Protein AF-A0AAD1KNG6-F1 (afdb_monomer_lite)

Organism: NCBI:txid2559073

InterPro domains:
  IPR000489 Pterin-binding domain [PF00809] (8-153)
  IPR000489 Pterin-binding domain [PS50972] (1-153)
  IPR011005 Dihydropteroate synthase-like superfamily [G3DSA:3.20.20.20] (1-153)
  IPR011005 Dihydropteroate synthase-like superfamily [SSF51717] (7-153)
  IPR050554 Methionine Synthase/Corrinoid [PTHR45833] (6-153)

Foldseek 3Di:
DQVVLLVCQPVPPDAEEAEDLDQVSLLSNLVRHLDAHEYRADFACVHDDPPDSNVSNLVVCLVSVHFHEYALAHVVGHDQALVSLLVRLVVVLCCCCPVSVHDQLSYAYESEDADLPPPDPSSVCRVVRSVSNVVVNCVVRPNHHYDYPVVRD

Secondary structure (DSSP, 8-state):
-HHHHHHHHHH--S--EEE-S-HHHHHHHHTT--S--EEEEE--TT-SSTT-HHHHHHHHHHHTT-EEEEESEETTEE--SHHHHHHHHHHHHHHHHHTT---GGGEEEE-------SS-TTTTTHHHHHHHHHHHHHHHSTT-EEE--GGG-

pLDDT: mean 96.34, std 2.97, range [78.5, 98.88]

Structure (mmCIF, N/CA/C/O backbone):
data_AF-A0AAD1KNG6-F1
#
_entry.id   AF-A0AAD1KNG6-F1
#
loop_
_atom_site.group_PDB
_atom_site.id
_atom_site.type_symbol
_atom_site.label_atom_id
_atom_site.label_alt_id
_atom_site.label_comp_id
_atom_site.label_asym_id
_atom_site.label_entity_id
_atom_site.label_seq_id
_atom_site.pdbx_PDB_ins_code
_atom_site.Cartn_x
_atom_site.Cartn_y
_atom_site.Cartn_z
_atom_site.occupancy
_atom_site.B_iso_or_equiv
_atom_site.auth_seq_id
_atom_site.auth_comp_id
_atom_site.auth_asym_id
_atom_site.auth_atom_id
_atom_site.pdbx_PDB_model_num
ATOM 1 N N . MET A 1 1 ? 19.290 1.254 -3.175 1.00 94.75 1 MET A N 1
ATOM 2 C CA . MET A 1 1 ? 18.406 0.172 -3.655 1.00 94.75 1 MET A CA 1
ATOM 3 C C . MET A 1 1 ? 19.122 -0.761 -4.620 1.00 94.75 1 MET A C 1
ATOM 5 O O . MET A 1 1 ? 19.153 -1.951 -4.337 1.00 94.75 1 MET A O 1
ATOM 9 N N . SER A 1 2 ? 19.751 -0.232 -5.677 1.00 95.88 2 SER A N 1
ATOM 10 C CA . SER A 1 2 ? 20.484 -1.018 -6.686 1.00 95.88 2 SER A CA 1
ATOM 11 C C . SER A 1 2 ? 21.463 -2.050 -6.097 1.00 95.88 2 SER A C 1
ATOM 13 O O . SER A 1 2 ? 21.237 -3.245 -6.254 1.00 95.88 2 SER A O 1
ATOM 15 N N . GLU A 1 3 ? 22.457 -1.620 -5.307 1.00 96.75 3 GLU A N 1
ATOM 16 C CA . GLU A 1 3 ? 23.455 -2.528 -4.703 1.00 96.75 3 GLU A CA 1
ATOM 17 C C . GLU A 1 3 ? 22.828 -3.680 -3.896 1.00 96.75 3 GLU A C 1
ATOM 19 O O . GLU A 1 3 ? 23.230 -4.835 -4.018 1.00 96.75 3 GLU A O 1
ATOM 24 N N . LEU A 1 4 ? 21.815 -3.380 -3.076 1.00 95.88 4 LEU A N 1
ATOM 25 C CA . LEU A 1 4 ? 21.127 -4.395 -2.276 1.00 95.88 4 LEU A CA 1
ATOM 26 C C . LEU A 1 4 ? 20.328 -5.355 -3.166 1.00 95.88 4 LEU A C 1
ATOM 28 O O . LEU A 1 4 ? 20.387 -6.565 -2.966 1.00 95.88 4 LEU A O 1
ATOM 32 N N . SER A 1 5 ? 19.619 -4.819 -4.159 1.00 96.31 5 SER A N 1
ATOM 33 C CA . SER A 1 5 ? 18.782 -5.602 -5.074 1.00 96.31 5 SER A CA 1
ATOM 34 C C . SER A 1 5 ? 19.631 -6.551 -5.919 1.00 96.31 5 SER A C 1
ATOM 36 O O . SER A 1 5 ? 19.289 -7.722 -6.035 1.00 96.31 5 SER A O 1
ATOM 38 N N . ALA A 1 6 ? 20.793 -6.100 -6.404 1.00 95.69 6 ALA A N 1
ATOM 39 C CA . ALA A 1 6 ? 21.728 -6.933 -7.158 1.00 95.69 6 ALA A CA 1
ATOM 40 C C . ALA A 1 6 ? 22.276 -8.106 -6.326 1.00 95.69 6 ALA A C 1
ATOM 42 O O . ALA A 1 6 ? 22.367 -9.235 -6.812 1.00 95.69 6 ALA A O 1
ATOM 43 N N . ARG A 1 7 ? 22.592 -7.872 -5.045 1.00 95.81 7 ARG A N 1
ATOM 44 C CA . ARG A 1 7 ? 23.006 -8.947 -4.126 1.00 95.81 7 ARG A CA 1
ATOM 45 C C . ARG A 1 7 ? 21.862 -9.924 -3.854 1.00 95.81 7 ARG A C 1
ATOM 47 O O . ARG A 1 7 ? 22.067 -11.135 -3.910 1.00 95.81 7 ARG A O 1
ATOM 54 N N . LEU A 1 8 ? 20.659 -9.413 -3.585 1.00 95.56 8 LEU A N 1
ATOM 55 C CA . LEU A 1 8 ? 19.486 -10.241 -3.291 1.00 95.56 8 LEU A CA 1
ATOM 56 C C . LEU A 1 8 ? 19.027 -11.064 -4.496 1.00 95.56 8 LEU A C 1
ATOM 58 O O . LEU A 1 8 ? 18.608 -12.199 -4.298 1.00 95.56 8 LEU A O 1
ATOM 62 N N . ALA A 1 9 ? 19.181 -10.557 -5.721 1.00 93.19 9 ALA A N 1
ATOM 63 C CA . ALA A 1 9 ? 18.803 -11.255 -6.949 1.00 93.19 9 ALA A CA 1
ATOM 64 C C . ALA A 1 9 ? 19.460 -12.638 -7.100 1.00 93.19 9 ALA A C 1
ATOM 66 O O . ALA A 1 9 ? 18.897 -13.524 -7.735 1.00 93.19 9 ALA A O 1
ATOM 67 N N . THR A 1 10 ? 20.645 -12.832 -6.515 1.00 91.19 10 THR A N 1
ATOM 68 C CA . THR A 1 10 ? 21.377 -14.110 -6.569 1.00 91.19 10 THR A CA 1
ATOM 69 C C . THR A 1 10 ? 21.340 -14.887 -5.256 1.00 91.19 10 THR A C 1
ATOM 71 O O . THR A 1 10 ? 21.552 -16.098 -5.256 1.00 91.19 10 THR A O 1
ATOM 74 N N . ALA A 1 11 ? 21.073 -14.209 -4.137 1.00 94.06 11 ALA A N 1
ATOM 75 C CA . ALA A 1 11 ? 21.136 -14.792 -2.799 1.00 94.06 11 ALA A CA 1
ATOM 76 C C . ALA A 1 11 ? 19.762 -15.163 -2.215 1.00 94.06 11 ALA A C 1
ATOM 78 O O . ALA A 1 11 ? 19.695 -15.959 -1.280 1.00 94.06 11 ALA A O 1
ATOM 79 N N . CYS A 1 12 ? 18.672 -14.589 -2.731 1.00 92.56 12 CYS A N 1
ATOM 80 C CA . CYS A 1 12 ? 17.317 -14.797 -2.235 1.00 92.56 12 CYS A CA 1
ATOM 81 C C . CYS A 1 12 ? 16.481 -15.567 -3.257 1.00 92.56 12 CYS A C 1
ATOM 83 O O . CYS A 1 12 ? 16.370 -15.174 -4.413 1.00 92.56 12 CYS A O 1
ATOM 85 N N . THR A 1 13 ? 15.847 -16.650 -2.813 1.00 90.19 13 THR A N 1
ATOM 86 C CA . THR A 1 13 ? 14.910 -17.437 -3.631 1.00 90.19 13 THR A CA 1
ATOM 87 C C . THR A 1 13 ? 13.450 -17.034 -3.418 1.00 90.19 13 THR A C 1
ATOM 89 O O . THR A 1 13 ? 12.559 -17.595 -4.053 1.00 90.19 13 THR A O 1
ATOM 92 N N . LEU A 1 14 ? 13.193 -16.083 -2.514 1.00 93.31 14 LEU A N 1
ATOM 93 C CA . LEU A 1 14 ? 11.863 -15.563 -2.212 1.00 93.31 14 LEU A CA 1
ATOM 94 C C . LEU A 1 14 ? 11.604 -14.244 -2.956 1.00 93.31 14 LEU A C 1
ATOM 96 O O . LEU A 1 14 ? 12.553 -13.495 -3.205 1.00 93.31 14 LEU A O 1
ATOM 100 N N . PRO A 1 15 ? 10.330 -13.922 -3.254 1.00 91.44 15 PRO A N 1
ATOM 101 C CA . PRO A 1 15 ? 9.950 -12.610 -3.768 1.00 91.44 15 PRO A CA 1
ATOM 102 C C . PRO A 1 15 ? 10.400 -11.473 -2.844 1.00 91.44 15 PRO A C 1
ATOM 104 O O . PRO A 1 15 ? 10.378 -11.610 -1.619 1.00 91.44 15 PRO A O 1
ATOM 107 N N . ILE A 1 16 ? 10.769 -10.338 -3.440 1.00 96.19 16 ILE A N 1
ATOM 108 C CA . ILE A 1 16 ? 11.238 -9.149 -2.721 1.00 96.19 16 ILE A CA 1
ATOM 109 C C . ILE A 1 16 ? 10.141 -8.083 -2.701 1.00 96.19 16 ILE A C 1
ATOM 111 O O . ILE A 1 16 ? 9.500 -7.807 -3.719 1.00 96.19 16 ILE A O 1
ATOM 115 N N . ILE A 1 17 ? 9.953 -7.470 -1.531 1.00 97.12 17 ILE A N 1
ATOM 116 C CA . ILE A 1 17 ? 9.171 -6.243 -1.378 1.00 97.12 17 ILE A CA 1
ATOM 117 C C . ILE A 1 17 ? 10.151 -5.066 -1.379 1.00 97.12 17 ILE A C 1
ATOM 119 O O . ILE A 1 17 ? 11.021 -4.991 -0.512 1.00 97.12 17 ILE A O 1
ATOM 123 N N . LEU A 1 18 ? 10.034 -4.171 -2.358 1.00 97.44 18 LEU A N 1
ATOM 124 C CA . LEU A 1 18 ? 10.814 -2.937 -2.422 1.00 97.44 18 LEU A CA 1
ATOM 125 C C . LEU A 1 18 ? 10.083 -1.840 -1.657 1.00 97.44 18 LEU A C 1
ATOM 127 O O . LEU A 1 18 ? 8.973 -1.471 -2.027 1.00 97.44 18 LEU A O 1
ATOM 131 N N . ASP A 1 19 ? 10.720 -1.323 -0.610 1.00 97.25 19 ASP A N 1
ATOM 132 C CA . ASP A 1 19 ? 10.132 -0.328 0.285 1.00 97.25 19 ASP A CA 1
ATOM 133 C C . ASP A 1 19 ? 10.693 1.071 0.001 1.00 97.25 19 ASP A C 1
ATOM 135 O O . ASP A 1 19 ? 11.845 1.377 0.330 1.00 97.25 19 ASP A O 1
ATOM 139 N N . SER A 1 20 ? 9.919 1.894 -0.708 1.00 96.06 20 SER A N 1
ATOM 140 C CA . SER A 1 20 ? 10.240 3.292 -0.987 1.00 96.06 20 SER A CA 1
ATOM 141 C C . SER A 1 20 ? 9.033 4.052 -1.542 1.00 96.06 20 SER A C 1
ATOM 143 O O . SER A 1 20 ? 8.218 3.500 -2.275 1.00 96.06 20 SER A O 1
ATOM 145 N N . THR A 1 21 ? 8.979 5.358 -1.276 1.00 88.56 21 THR A N 1
ATOM 146 C CA . THR A 1 21 ? 8.028 6.293 -1.902 1.00 88.56 21 THR A CA 1
ATOM 147 C C . THR A 1 21 ? 8.576 6.968 -3.160 1.00 88.56 21 THR A C 1
ATOM 149 O O . THR A 1 21 ? 7.855 7.718 -3.815 1.00 88.56 21 THR A O 1
ATOM 152 N N . GLU A 1 22 ? 9.854 6.753 -3.487 1.00 92.88 22 GLU A N 1
ATOM 153 C CA . GLU A 1 22 ? 10.546 7.470 -4.557 1.00 92.88 22 GLU A CA 1
ATOM 154 C C . GLU A 1 22 ? 10.624 6.617 -5.836 1.00 92.88 22 GLU A C 1
ATOM 156 O O . GLU A 1 22 ? 11.334 5.605 -5.846 1.00 92.88 22 GLU A O 1
ATOM 161 N N . PRO A 1 23 ? 9.981 7.026 -6.951 1.00 92.69 23 PRO A N 1
ATOM 162 C CA . PRO A 1 23 ? 9.953 6.246 -8.193 1.00 92.69 23 PRO A CA 1
ATOM 163 C C . PRO A 1 23 ? 11.342 5.852 -8.708 1.00 92.69 23 PRO A C 1
ATOM 165 O O . PRO A 1 23 ? 11.552 4.715 -9.120 1.00 92.69 23 PRO A O 1
ATOM 168 N N . GLY A 1 24 ? 12.319 6.764 -8.627 1.00 94.75 24 GLY A N 1
ATOM 169 C CA . GLY A 1 24 ? 13.693 6.487 -9.060 1.00 94.75 24 GLY A CA 1
ATOM 170 C C . GLY A 1 24 ? 14.405 5.440 -8.197 1.00 94.75 24 GLY A C 1
ATOM 171 O O . GLY A 1 24 ? 15.230 4.681 -8.699 1.00 94.75 24 GLY A O 1
ATOM 172 N N . VAL A 1 25 ? 14.064 5.353 -6.907 1.00 96.69 25 VAL A N 1
ATOM 173 C CA . VAL A 1 25 ? 14.613 4.334 -5.999 1.00 96.69 25 VAL A CA 1
ATOM 174 C C . VAL A 1 25 ? 14.004 2.967 -6.304 1.00 96.69 25 VAL A C 1
ATOM 176 O O . VAL A 1 25 ? 14.733 1.974 -6.306 1.00 96.69 25 VAL A O 1
ATOM 179 N N . LEU A 1 26 ? 12.698 2.922 -6.587 1.00 96.88 26 LEU A N 1
ATOM 180 C CA . LEU A 1 26 ? 11.988 1.706 -6.985 1.00 96.88 26 LEU A CA 1
ATOM 181 C C . LEU A 1 26 ? 12.512 1.165 -8.320 1.00 96.88 26 LEU A C 1
ATOM 183 O O . LEU A 1 26 ? 12.899 -0.001 -8.384 1.00 96.88 26 LEU A O 1
ATOM 187 N N . ALA A 1 27 ? 12.613 2.018 -9.346 1.00 95.19 27 ALA A N 1
ATOM 188 C CA . ALA A 1 27 ? 13.132 1.648 -10.664 1.00 95.19 27 ALA A CA 1
ATOM 189 C C . ALA A 1 27 ? 14.546 1.051 -10.571 1.00 95.19 27 ALA A C 1
ATOM 191 O O . ALA A 1 27 ? 14.786 -0.057 -11.045 1.00 95.19 27 ALA A O 1
ATOM 192 N N . ALA A 1 28 ? 15.447 1.711 -9.834 1.00 96.19 28 ALA A N 1
ATOM 193 C CA . ALA A 1 28 ? 16.808 1.222 -9.620 1.00 96.19 28 ALA A CA 1
ATOM 194 C C . ALA A 1 28 ? 16.881 -0.121 -8.864 1.00 96.19 28 ALA A C 1
ATOM 196 O O . ALA A 1 28 ? 17.916 -0.780 -8.889 1.00 96.19 28 ALA A O 1
ATOM 197 N N . GLY A 1 29 ? 15.842 -0.511 -8.118 1.00 96.38 29 GLY A N 1
ATOM 198 C CA . GLY A 1 29 ? 15.754 -1.841 -7.510 1.00 96.38 29 GLY A CA 1
ATOM 199 C C . GLY A 1 29 ? 15.259 -2.898 -8.494 1.00 96.38 29 GLY A C 1
ATOM 200 O O . GLY A 1 29 ? 15.858 -3.969 -8.605 1.00 96.38 29 GLY A O 1
ATOM 201 N N . LEU A 1 30 ? 14.191 -2.574 -9.224 1.00 95.56 30 LEU A N 1
ATOM 202 C CA . LEU A 1 30 ? 13.528 -3.471 -10.174 1.00 95.56 30 LEU A CA 1
ATOM 203 C C . LEU A 1 30 ? 14.433 -3.861 -11.347 1.00 95.56 30 LEU A C 1
ATOM 205 O O . LEU A 1 30 ? 14.399 -5.015 -11.762 1.00 95.56 30 LEU A O 1
ATOM 209 N N . GLU A 1 31 ? 15.318 -2.966 -11.798 1.00 95.00 31 GLU A N 1
ATOM 210 C CA . GLU A 1 31 ? 16.321 -3.264 -12.837 1.00 95.00 31 GLU A CA 1
ATOM 211 C C . GLU A 1 31 ? 17.206 -4.483 -12.511 1.00 95.00 31 GLU A C 1
ATOM 213 O O . GLU A 1 31 ? 17.725 -5.137 -13.416 1.00 95.00 31 GLU A O 1
ATOM 218 N N . HIS A 1 32 ? 17.378 -4.815 -11.228 1.00 95.56 32 HIS A N 1
ATOM 219 C CA . HIS A 1 32 ? 18.205 -5.940 -10.792 1.00 95.56 32 HIS A CA 1
ATOM 220 C C . HIS A 1 32 ? 17.420 -7.203 -10.429 1.00 95.56 32 HIS A C 1
ATOM 222 O O . HIS A 1 32 ? 18.046 -8.238 -10.201 1.00 95.56 32 HIS A O 1
ATOM 228 N N . LEU A 1 33 ? 16.090 -7.146 -10.334 1.00 94.31 33 LEU A N 1
ATOM 229 C CA . LEU A 1 33 ? 15.265 -8.239 -9.815 1.00 94.31 33 LEU A CA 1
ATOM 230 C C . LEU A 1 33 ? 14.434 -8.854 -10.955 1.00 94.31 33 LEU A C 1
ATOM 232 O O . LEU A 1 33 ? 13.348 -8.359 -11.244 1.00 94.31 33 LEU A O 1
ATOM 236 N N . PRO A 1 34 ? 14.893 -9.950 -11.598 1.00 78.50 34 PRO A N 1
ATOM 237 C CA . PRO A 1 34 ? 14.259 -10.522 -12.795 1.00 78.50 34 PRO A CA 1
ATOM 238 C C . PRO A 1 34 ? 12.954 -11.304 -12.519 1.00 78.50 34 PRO A C 1
ATOM 240 O O . PRO A 1 34 ? 12.618 -12.243 -13.237 1.00 78.50 34 PRO A O 1
ATOM 243 N N . GLY A 1 35 ? 12.202 -10.944 -11.479 1.00 83.94 35 GLY A N 1
ATOM 244 C CA . GLY A 1 35 ? 10.958 -11.598 -11.085 1.00 83.94 35 GLY A CA 1
ATOM 245 C C . GLY A 1 35 ? 9.916 -10.606 -10.579 1.00 83.94 35 GLY A C 1
ATOM 246 O O . GLY A 1 35 ? 10.202 -9.432 -10.348 1.00 83.94 35 GLY A O 1
ATOM 247 N N . ARG A 1 36 ? 8.690 -11.095 -10.375 1.00 91.12 36 ARG A N 1
ATOM 248 C CA . ARG A 1 36 ? 7.596 -10.276 -9.843 1.00 91.12 36 ARG A CA 1
ATOM 249 C C . ARG A 1 36 ? 7.897 -9.848 -8.405 1.00 91.12 36 ARG A C 1
ATOM 251 O O . ARG A 1 36 ? 7.924 -10.678 -7.495 1.00 91.12 36 ARG A O 1
ATOM 258 N N . CYS A 1 37 ? 8.111 -8.551 -8.223 1.00 96.38 37 CYS A N 1
ATOM 259 C CA . CYS A 1 37 ? 8.282 -7.916 -6.920 1.00 96.38 37 CYS A CA 1
ATOM 260 C C . CYS A 1 37 ? 6.961 -7.311 -6.430 1.00 96.38 37 CYS A C 1
ATOM 262 O O . CYS A 1 37 ? 5.988 -7.207 -7.181 1.00 96.38 37 CYS A O 1
ATOM 264 N N . VAL A 1 38 ? 6.943 -6.884 -5.169 1.00 97.94 38 VAL A N 1
ATOM 265 C CA . VAL A 1 38 ? 5.886 -6.020 -4.627 1.00 97.94 38 VAL A CA 1
ATOM 266 C C . VAL A 1 38 ? 6.492 -4.664 -4.285 1.00 97.94 38 VAL A C 1
ATOM 268 O O . VAL A 1 38 ? 7.575 -4.601 -3.709 1.00 97.94 38 VAL A O 1
ATOM 271 N N . ILE A 1 39 ? 5.804 -3.580 -4.622 1.00 98.25 39 ILE A N 1
ATOM 272 C CA . ILE A 1 39 ? 6.186 -2.222 -4.228 1.00 98.25 39 ILE A CA 1
ATOM 273 C C . ILE A 1 39 ? 5.434 -1.844 -2.949 1.00 98.25 39 ILE A C 1
ATOM 275 O O . ILE A 1 39 ? 4.204 -1.866 -2.914 1.00 98.25 39 ILE A O 1
ATOM 279 N N . ASN A 1 40 ? 6.177 -1.482 -1.906 1.00 98.12 40 ASN A N 1
ATOM 280 C CA . ASN A 1 40 ? 5.673 -0.844 -0.696 1.00 98.12 40 ASN A CA 1
ATOM 281 C C . ASN A 1 40 ? 6.074 0.640 -0.738 1.00 98.12 40 ASN A C 1
ATOM 283 O O . ASN A 1 40 ? 7.230 0.973 -0.524 1.00 98.12 40 ASN A O 1
ATOM 287 N N . SER A 1 41 ? 5.190 1.572 -1.067 1.00 97.62 41 SER A N 1
ATOM 288 C CA . SER A 1 41 ? 3.739 1.448 -1.276 1.00 97.62 41 SER A CA 1
ATOM 289 C C . SER A 1 41 ? 3.219 2.534 -2.216 1.00 97.62 41 SER A C 1
ATOM 291 O O . SER A 1 41 ? 3.966 3.406 -2.657 1.00 97.62 41 SER A O 1
ATOM 293 N N . VAL A 1 42 ? 1.910 2.501 -2.473 1.00 98.12 42 VAL A N 1
ATOM 294 C CA . VAL A 1 42 ? 1.141 3.618 -3.032 1.00 98.12 42 VAL A CA 1
ATOM 295 C C . VAL A 1 42 ? 0.062 4.079 -2.050 1.00 98.12 42 VAL A C 1
ATOM 297 O O . VAL A 1 42 ? -0.425 3.300 -1.226 1.00 98.12 42 VAL A O 1
ATOM 300 N N . ASN A 1 43 ? -0.298 5.358 -2.134 1.00 98.44 43 ASN A N 1
ATOM 301 C CA . ASN A 1 43 ? -1.361 5.996 -1.361 1.00 98.44 43 ASN A CA 1
ATOM 302 C C . ASN A 1 43 ? -1.747 7.344 -1.994 1.00 98.44 43 ASN A C 1
ATOM 304 O O . ASN A 1 43 ? -1.097 7.774 -2.946 1.00 98.44 43 ASN A O 1
ATOM 308 N N . PHE A 1 44 ? -2.768 8.008 -1.450 1.00 98.31 44 PHE A N 1
ATOM 309 C CA . PHE A 1 44 ? -3.247 9.311 -1.917 1.00 98.31 44 PHE A CA 1
ATOM 310 C C . PHE A 1 44 ? -2.868 10.466 -0.974 1.00 98.31 44 PHE A C 1
ATOM 312 O O . PHE A 1 44 ? -3.576 11.465 -0.936 1.00 98.31 44 PHE A O 1
ATOM 319 N N . GLU A 1 45 ? -1.774 10.367 -0.208 1.00 97.38 45 GLU A N 1
ATOM 320 C CA . GLU A 1 45 ? -1.353 11.427 0.732 1.00 97.38 45 GLU A CA 1
ATOM 321 C C . GLU A 1 45 ? -1.180 12.792 0.039 1.00 97.38 45 GLU A C 1
ATOM 323 O O . GLU A 1 45 ? -1.546 13.824 0.592 1.00 97.38 45 GLU A O 1
ATOM 328 N N . ASP A 1 46 ? -0.666 12.800 -1.194 1.00 96.12 46 ASP A N 1
ATOM 329 C CA . ASP A 1 46 ? -0.557 13.982 -2.058 1.00 96.12 46 ASP A CA 1
ATOM 330 C C . ASP A 1 46 ? -1.575 13.985 -3.218 1.00 96.12 46 ASP A C 1
ATOM 332 O O . ASP A 1 46 ? -1.401 14.685 -4.218 1.00 96.12 46 ASP A O 1
ATOM 336 N N . GLY A 1 47 ? -2.653 13.211 -3.068 1.00 96.50 47 GLY A N 1
ATOM 337 C CA . GLY A 1 47 ? -3.743 13.059 -4.029 1.00 96.50 47 GLY A CA 1
ATOM 338 C C . GLY A 1 47 ? -3.435 12.160 -5.230 1.00 96.50 47 GLY A C 1
ATOM 339 O O . GLY A 1 47 ? -2.370 11.553 -5.358 1.00 96.50 47 GLY A O 1
ATOM 340 N N . ASP A 1 48 ? -4.397 12.071 -6.146 1.00 95.31 48 ASP A N 1
ATOM 341 C CA . ASP A 1 48 ? -4.343 11.270 -7.382 1.00 95.31 48 ASP A CA 1
ATOM 342 C C . ASP A 1 48 ? -4.146 12.113 -8.655 1.00 95.31 48 ASP A C 1
ATOM 344 O O . ASP A 1 48 ? -4.111 11.576 -9.765 1.00 95.31 48 ASP A O 1
ATOM 348 N N . GLY A 1 49 ? -3.986 13.430 -8.498 1.00 94.69 49 GLY A N 1
ATOM 349 C CA . GLY A 1 49 ? -3.823 14.373 -9.598 1.00 94.69 49 GLY A CA 1
ATOM 350 C C . GLY A 1 49 ? -2.447 14.323 -10.283 1.00 94.69 49 GLY A C 1
ATOM 351 O O . GLY A 1 49 ? -1.498 13.715 -9.779 1.00 94.69 49 GLY A O 1
ATOM 352 N N . PRO A 1 50 ? -2.296 15.005 -11.436 1.00 93.81 50 PRO A N 1
ATOM 353 C CA . PRO A 1 50 ? -1.042 15.036 -12.183 1.00 93.81 50 PRO A CA 1
ATOM 354 C C . PRO A 1 50 ? 0.152 15.471 -11.324 1.00 93.81 50 PRO A C 1
ATOM 356 O O . PRO A 1 50 ? 0.131 16.526 -10.694 1.00 93.81 50 PRO A O 1
ATOM 359 N N . GLY A 1 51 ? 1.217 14.668 -11.342 1.00 91.44 51 GLY A N 1
ATOM 360 C CA . GLY A 1 51 ? 2.452 14.938 -10.603 1.00 91.44 51 GLY A CA 1
ATOM 361 C C . GLY A 1 51 ? 2.491 14.384 -9.176 1.00 91.44 51 GLY A C 1
ATOM 362 O O . GLY A 1 51 ? 3.576 14.383 -8.582 1.00 91.44 51 GLY A O 1
ATOM 363 N N . SER A 1 52 ? 1.378 13.853 -8.652 1.00 95.69 52 SER A N 1
ATOM 364 C CA . SER A 1 52 ? 1.394 13.168 -7.359 1.00 95.69 52 SER A CA 1
ATOM 365 C C . SER A 1 52 ? 2.330 11.957 -7.384 1.00 95.69 52 SER A C 1
ATOM 367 O O . SER A 1 52 ? 2.640 11.388 -8.438 1.00 95.69 52 SER A O 1
ATOM 369 N N . ARG A 1 53 ? 2.834 11.550 -6.219 1.00 95.25 53 ARG A N 1
ATOM 370 C CA . ARG A 1 53 ? 3.653 10.341 -6.078 1.00 95.25 53 ARG A CA 1
ATOM 371 C C . ARG A 1 53 ? 2.893 9.121 -6.559 1.00 95.25 53 ARG A C 1
ATOM 373 O O . ARG A 1 53 ? 3.499 8.311 -7.248 1.00 95.25 53 ARG A O 1
ATOM 380 N N . TYR A 1 54 ? 1.591 9.036 -6.286 1.00 97.25 54 TYR A N 1
ATOM 381 C CA . TYR A 1 54 ? 0.733 7.984 -6.824 1.00 97.25 54 TYR A CA 1
ATOM 382 C C . TYR A 1 54 ? 0.877 7.872 -8.350 1.00 97.25 54 TYR A C 1
ATOM 384 O O . TYR A 1 54 ? 1.345 6.853 -8.856 1.00 97.25 54 TYR A O 1
ATOM 392 N N . GLN A 1 55 ? 0.620 8.965 -9.077 1.00 96.62 55 GLN A N 1
ATOM 393 C CA . GLN A 1 55 ? 0.719 9.007 -10.542 1.00 96.62 55 GLN A CA 1
ATOM 394 C C . GLN A 1 55 ? 2.139 8.754 -11.070 1.00 96.62 55 GLN A C 1
ATOM 396 O O . GLN A 1 55 ? 2.307 8.287 -12.193 1.00 96.62 55 GLN A O 1
ATOM 401 N N . ARG A 1 56 ? 3.179 9.058 -10.283 1.00 96.56 56 ARG A N 1
ATOM 402 C CA . ARG A 1 56 ? 4.578 8.815 -10.672 1.00 96.56 56 ARG A CA 1
ATOM 403 C C . ARG A 1 56 ? 5.058 7.391 -10.383 1.00 96.56 56 ARG A C 1
ATOM 405 O O . ARG A 1 56 ? 5.931 6.905 -11.095 1.00 96.56 56 ARG A O 1
ATOM 412 N N . VAL A 1 57 ? 4.531 6.735 -9.350 1.00 97.25 57 VAL A N 1
ATOM 413 C CA . VAL A 1 57 ? 4.891 5.356 -8.979 1.00 97.25 57 VAL A CA 1
ATOM 414 C C . VAL A 1 57 ? 4.140 4.345 -9.841 1.00 97.25 57 VAL A C 1
ATOM 416 O O . VAL A 1 57 ? 4.725 3.341 -10.242 1.00 97.25 57 VAL A O 1
ATOM 419 N N . MET A 1 58 ? 2.875 4.605 -10.172 1.00 97.56 58 MET A N 1
ATOM 420 C CA . MET A 1 58 ? 2.040 3.639 -10.889 1.00 97.56 58 MET A CA 1
ATOM 421 C C . MET A 1 58 ? 2.579 3.184 -12.260 1.00 97.56 58 MET A C 1
ATOM 423 O O . MET A 1 58 ? 2.519 1.981 -12.521 1.00 97.56 58 MET A O 1
ATOM 427 N N . PRO A 1 59 ? 3.191 4.040 -13.106 1.00 96.62 59 PRO A N 1
ATOM 428 C CA . PRO A 1 59 ? 3.868 3.576 -14.318 1.00 96.62 59 PRO A CA 1
ATOM 429 C C . PRO A 1 59 ? 4.961 2.543 -14.020 1.00 96.62 59 PRO A C 1
ATOM 431 O O . PRO A 1 59 ? 5.002 1.497 -14.658 1.00 96.62 59 PRO A O 1
ATOM 434 N N . VAL A 1 60 ? 5.771 2.769 -12.977 1.00 96.00 60 VAL A N 1
ATOM 435 C CA . VAL A 1 60 ? 6.815 1.825 -12.544 1.00 96.00 60 VAL A CA 1
ATOM 436 C C . VAL A 1 60 ? 6.198 0.495 -12.097 1.00 96.00 60 VAL A C 1
ATOM 438 O O . VAL A 1 60 ? 6.727 -0.564 -12.432 1.00 96.00 60 VAL A O 1
ATOM 441 N N . VAL A 1 61 ? 5.070 0.532 -11.379 1.00 96.62 61 VAL A N 1
ATOM 442 C CA . VAL A 1 61 ? 4.331 -0.670 -10.948 1.00 96.62 61 VAL A CA 1
ATOM 443 C C . VAL A 1 61 ? 3.873 -1.489 -12.159 1.00 96.62 61 VAL A C 1
ATOM 445 O O . VAL A 1 61 ? 4.170 -2.682 -12.237 1.00 96.62 61 VAL A O 1
ATOM 448 N N . VAL A 1 62 ? 3.181 -0.854 -13.110 1.00 96.12 62 VAL A N 1
ATOM 449 C CA . VAL A 1 62 ? 2.563 -1.533 -14.260 1.00 96.12 62 VAL A CA 1
ATOM 450 C C . VAL A 1 62 ? 3.612 -2.029 -15.256 1.00 96.12 62 VAL A C 1
ATOM 452 O O . VAL A 1 62 ? 3.549 -3.185 -15.671 1.00 96.12 62 VAL A O 1
ATOM 455 N N . GLU A 1 63 ? 4.611 -1.208 -15.597 1.00 94.50 63 GLU A N 1
ATOM 456 C CA . GLU A 1 63 ? 5.680 -1.572 -16.542 1.00 94.50 63 GLU A CA 1
ATOM 457 C C . GLU A 1 63 ? 6.496 -2.783 -16.067 1.00 94.50 63 GLU A C 1
ATOM 459 O O . GLU A 1 63 ? 6.930 -3.597 -16.881 1.00 94.50 63 GLU A O 1
ATOM 464 N N . ASN A 1 64 ? 6.664 -2.938 -14.749 1.00 95.00 64 ASN A N 1
ATOM 465 C CA . ASN A 1 64 ? 7.384 -4.064 -14.148 1.00 95.00 64 ASN A CA 1
ATOM 466 C C . ASN A 1 64 ? 6.458 -5.221 -13.734 1.00 95.00 64 ASN A C 1
ATOM 468 O O . ASN A 1 64 ? 6.921 -6.216 -13.171 1.00 95.00 64 ASN A O 1
ATOM 472 N N . GLY A 1 65 ? 5.147 -5.101 -13.978 1.00 94.88 65 GLY A N 1
ATOM 473 C CA . GLY A 1 65 ? 4.143 -6.083 -13.576 1.00 94.88 65 GLY A CA 1
ATOM 474 C C . GLY A 1 65 ? 4.155 -6.391 -12.076 1.00 94.88 65 GLY A C 1
ATOM 475 O O . GLY A 1 65 ? 3.871 -7.531 -11.704 1.00 94.88 65 GLY A O 1
ATOM 476 N N . ALA A 1 66 ? 4.536 -5.423 -11.238 1.00 96.81 66 ALA A N 1
ATOM 477 C CA . ALA A 1 66 ? 4.703 -5.588 -9.800 1.00 96.81 66 ALA A CA 1
ATOM 478 C C . ALA A 1 66 ? 3.353 -5.585 -9.065 1.00 96.81 66 ALA A C 1
ATOM 480 O O . ALA A 1 66 ? 2.412 -4.899 -9.459 1.00 96.81 66 ALA A O 1
ATOM 481 N N . GLY A 1 67 ? 3.277 -6.325 -7.957 1.00 98.00 67 GLY A N 1
ATOM 482 C CA . GLY A 1 67 ? 2.198 -6.140 -6.985 1.00 98.00 67 GLY A CA 1
ATOM 483 C C . GLY A 1 67 ? 2.399 -4.852 -6.187 1.00 98.00 67 GLY A C 1
ATOM 484 O O . GLY A 1 67 ? 3.496 -4.286 -6.172 1.00 98.00 67 GLY A O 1
ATOM 485 N N . VAL A 1 68 ? 1.368 -4.399 -5.476 1.00 98.19 68 VAL A N 1
ATOM 486 C CA . VAL A 1 68 ? 1.446 -3.144 -4.717 1.00 98.19 68 VAL A CA 1
ATOM 487 C C . VAL A 1 68 ? 0.864 -3.267 -3.318 1.00 98.19 68 VAL A C 1
ATOM 489 O O . VAL A 1 68 ? -0.189 -3.872 -3.115 1.00 98.19 68 V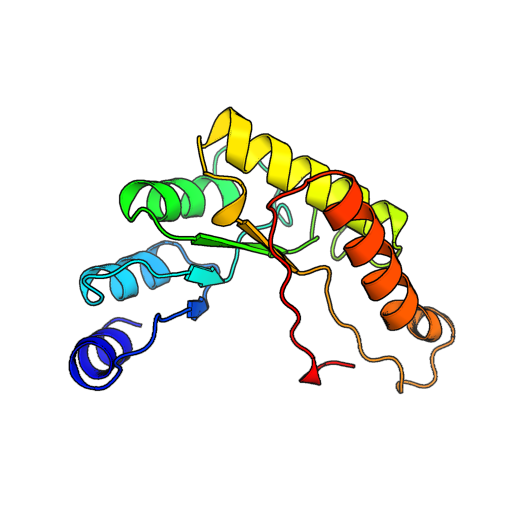AL A O 1
ATOM 492 N N . VAL A 1 69 ? 1.543 -2.661 -2.346 1.00 98.75 69 VAL A N 1
ATOM 493 C CA . VAL A 1 69 ? 0.960 -2.360 -1.041 1.00 98.75 69 VAL A CA 1
ATOM 494 C C . VAL A 1 69 ? 0.205 -1.036 -1.146 1.00 98.75 69 VAL A C 1
ATOM 496 O O . VAL A 1 69 ? 0.807 0.009 -1.389 1.00 98.75 69 VAL A O 1
ATOM 499 N N . ALA A 1 70 ? -1.111 -1.081 -0.972 1.00 98.62 70 ALA A N 1
ATOM 500 C CA . ALA A 1 70 ? -1.999 0.076 -0.979 1.00 98.62 70 ALA A CA 1
ATOM 501 C C . ALA A 1 70 ? -2.269 0.510 0.470 1.00 98.62 70 ALA A C 1
ATOM 503 O O . ALA A 1 70 ? -3.032 -0.150 1.182 1.00 98.62 70 ALA A O 1
ATOM 504 N N . LEU A 1 71 ? -1.623 1.590 0.925 1.00 98.69 71 LEU A N 1
ATOM 505 C CA . LEU A 1 71 ? -1.824 2.100 2.285 1.00 98.69 71 LEU A CA 1
ATOM 506 C C . LEU A 1 71 ? -3.124 2.899 2.353 1.00 98.69 71 LEU A C 1
ATOM 508 O O . LEU A 1 71 ? -3.372 3.744 1.495 1.00 98.69 71 LEU A O 1
ATOM 512 N N . THR A 1 72 ? -3.921 2.716 3.409 1.00 98.75 72 THR A N 1
ATOM 513 C CA . THR A 1 72 ? -5.124 3.534 3.640 1.00 98.75 72 THR A CA 1
ATOM 514 C C . THR A 1 72 ? -4.774 4.939 4.153 1.00 98.75 72 THR A C 1
ATOM 516 O O . THR A 1 72 ? -5.103 5.299 5.285 1.00 98.75 72 THR A O 1
ATOM 519 N N . ILE A 1 73 ? -4.063 5.710 3.329 1.00 98.69 73 ILE A N 1
ATOM 520 C CA . ILE A 1 73 ? -3.693 7.113 3.534 1.00 98.69 73 ILE A CA 1
ATOM 521 C C . ILE A 1 73 ? -4.240 7.906 2.346 1.00 98.69 73 ILE A C 1
ATOM 523 O O . ILE A 1 73 ? -4.027 7.522 1.193 1.00 98.69 73 ILE A O 1
ATOM 527 N N . ASP A 1 74 ? -4.958 8.982 2.635 1.00 98.44 74 ASP A N 1
ATOM 528 C CA . ASP A 1 74 ? -5.500 9.912 1.648 1.00 98.44 74 ASP A CA 1
ATOM 529 C C . ASP A 1 74 ? -5.113 11.358 1.996 1.00 98.44 74 ASP A C 1
ATOM 531 O O . ASP A 1 74 ? -4.260 11.598 2.854 1.00 98.44 74 ASP A O 1
ATOM 535 N N . GLU A 1 75 ? -5.723 12.326 1.320 1.00 98.19 75 GLU A N 1
ATOM 536 C CA . GLU A 1 75 ? -5.465 13.754 1.496 1.00 98.19 75 GLU A CA 1
ATOM 537 C C . GLU A 1 75 ? -5.883 14.268 2.891 1.00 98.19 75 GLU A C 1
ATOM 539 O O . GLU A 1 75 ? -5.410 15.315 3.335 1.00 98.19 75 GLU A O 1
ATOM 544 N N . GLU A 1 76 ? -6.753 13.537 3.604 1.00 97.81 76 GLU A N 1
ATOM 545 C CA . GLU A 1 76 ? -7.117 13.803 5.005 1.00 97.81 76 GLU A CA 1
ATOM 546 C C . GLU A 1 76 ? -6.091 13.194 5.986 1.00 97.81 76 GLU A C 1
ATOM 548 O O . GLU A 1 76 ? -6.143 13.435 7.197 1.00 97.81 76 GLU A O 1
ATOM 553 N N . GLY A 1 77 ? -5.129 12.424 5.470 1.00 98.06 77 GLY A N 1
ATOM 554 C CA . GLY A 1 77 ? -4.044 11.794 6.201 1.00 98.06 77 GLY A CA 1
ATOM 555 C C . GLY A 1 77 ? -4.250 10.293 6.398 1.00 98.06 77 GLY A C 1
ATOM 556 O O . GLY A 1 77 ? -4.803 9.570 5.573 1.00 98.06 77 GLY A O 1
ATOM 557 N N . GLN A 1 78 ? -3.725 9.781 7.507 1.00 98.25 78 GLN A N 1
ATOM 558 C CA . GLN A 1 78 ? -3.705 8.348 7.787 1.00 98.25 78 GLN A CA 1
ATOM 559 C C . GLN A 1 78 ? -5.022 7.873 8.406 1.00 98.25 78 GLN A C 1
ATOM 561 O O . GLN A 1 78 ? -5.323 8.218 9.555 1.00 98.25 78 GLN A O 1
ATOM 566 N N . ALA A 1 79 ? -5.749 6.996 7.710 1.00 98.25 79 ALA A N 1
ATOM 567 C CA . ALA A 1 79 ? -7.077 6.581 8.137 1.00 98.25 79 ALA A CA 1
ATOM 568 C C . ALA A 1 79 ? -7.085 5.887 9.510 1.00 98.25 79 ALA A C 1
ATOM 570 O O . ALA A 1 79 ? -6.416 4.869 9.713 1.00 98.25 79 ALA A O 1
ATOM 571 N N . ARG A 1 80 ? -7.869 6.423 10.456 1.00 97.19 80 ARG A N 1
ATOM 572 C CA . ARG A 1 80 ? -7.969 5.917 11.843 1.00 97.19 80 ARG A CA 1
ATOM 573 C C . ARG A 1 80 ? -9.191 5.027 12.096 1.00 97.19 80 ARG A C 1
ATOM 575 O O . ARG A 1 80 ? -9.055 3.991 12.734 1.00 97.19 80 ARG A O 1
ATOM 582 N N . THR A 1 81 ? -10.364 5.368 11.560 1.00 98.38 81 THR A N 1
ATOM 583 C CA . THR A 1 81 ? -11.603 4.590 11.768 1.00 98.38 81 THR A CA 1
ATOM 584 C C . THR A 1 81 ? -11.777 3.496 10.718 1.00 98.38 81 THR A C 1
ATOM 586 O O . THR A 1 81 ? -11.276 3.622 9.598 1.00 98.38 81 THR A O 1
ATOM 589 N N . ALA A 1 82 ? -12.523 2.431 11.037 1.00 98.62 82 ALA A N 1
ATOM 590 C CA . ALA A 1 82 ? -12.775 1.355 10.080 1.00 98.62 82 ALA A CA 1
ATOM 591 C C . ALA A 1 82 ? -13.472 1.861 8.806 1.00 98.62 82 ALA A C 1
ATOM 593 O O . ALA A 1 82 ? -13.107 1.472 7.700 1.00 98.62 82 ALA A O 1
ATOM 594 N N . GLU A 1 83 ? -14.441 2.765 8.958 1.00 98.69 83 GLU A N 1
ATOM 595 C CA . GLU A 1 83 ? -15.165 3.378 7.842 1.00 98.69 83 GLU A CA 1
ATOM 596 C C . GLU A 1 83 ? -14.231 4.168 6.920 1.00 98.69 83 GLU A C 1
ATOM 598 O O . GLU A 1 83 ? -14.266 3.983 5.702 1.00 98.69 83 GLU A O 1
ATOM 603 N N . TRP A 1 84 ? -13.344 4.989 7.489 1.00 98.62 84 TRP A N 1
ATOM 604 C CA . TRP A 1 84 ? -12.382 5.755 6.704 1.00 98.62 84 TRP A CA 1
ATOM 605 C C . TRP A 1 84 ? -11.383 4.831 5.995 1.00 98.62 84 TRP A C 1
ATOM 607 O O . TRP A 1 84 ? -11.178 4.964 4.790 1.00 98.62 84 TRP A O 1
ATOM 617 N N . LYS A 1 85 ? -10.844 3.816 6.684 1.00 98.81 85 LYS A N 1
ATOM 618 C CA . LYS A 1 85 ? -9.953 2.817 6.068 1.00 98.81 85 LYS A CA 1
ATOM 619 C C . LYS A 1 85 ? -10.627 2.122 4.879 1.00 98.81 85 LYS A C 1
ATOM 621 O O . LYS A 1 85 ? -10.023 2.007 3.817 1.00 98.81 85 LYS A O 1
ATOM 626 N N . VAL A 1 86 ? -11.893 1.712 5.023 1.00 98.88 86 VAL A N 1
ATOM 627 C CA . VAL A 1 86 ? -12.682 1.096 3.939 1.00 98.88 86 VAL A CA 1
ATOM 628 C C . VAL A 1 86 ? -12.904 2.075 2.787 1.00 98.88 86 VAL A C 1
ATOM 630 O O . VAL A 1 86 ? -12.793 1.667 1.632 1.00 98.88 86 VAL A O 1
ATOM 633 N N . ARG A 1 87 ? -13.198 3.349 3.072 1.00 98.81 87 ARG A N 1
ATOM 634 C CA . ARG A 1 87 ? -13.377 4.399 2.059 1.00 98.81 87 ARG A CA 1
ATOM 635 C C . ARG A 1 87 ? -12.117 4.572 1.209 1.00 98.81 87 ARG A C 1
ATOM 637 O O . ARG A 1 87 ? -12.210 4.499 -0.015 1.00 98.81 87 ARG A O 1
ATOM 644 N N . VAL A 1 88 ? -10.954 4.726 1.846 1.00 98.81 88 VAL A N 1
ATOM 645 C CA . VAL A 1 88 ? -9.669 4.892 1.143 1.00 98.81 88 VAL A CA 1
ATOM 646 C C . VAL A 1 88 ? -9.290 3.628 0.383 1.00 98.81 88 VAL A C 1
ATOM 648 O O . VAL A 1 88 ? -8.963 3.704 -0.797 1.00 98.81 88 VAL A O 1
ATOM 651 N N . ALA A 1 89 ? -9.396 2.458 1.019 1.00 98.81 89 ALA A N 1
ATOM 652 C CA . ALA A 1 89 ? -9.102 1.184 0.369 1.00 98.81 89 ALA A CA 1
ATOM 653 C C . ALA A 1 89 ? -9.989 0.946 -0.858 1.00 98.81 89 ALA A C 1
ATOM 655 O O . ALA A 1 89 ? -9.488 0.505 -1.882 1.00 98.81 89 ALA A O 1
ATOM 656 N N . SER A 1 90 ? -11.286 1.261 -0.775 1.00 98.81 90 SER A N 1
ATOM 657 C CA . SER A 1 90 ? -12.207 1.117 -1.910 1.00 98.81 90 SER A CA 1
ATOM 658 C C . SER A 1 90 ? -11.775 2.008 -3.074 1.00 98.81 90 SER A C 1
ATOM 660 O O . SER A 1 90 ? -11.645 1.517 -4.187 1.00 98.81 90 SER A O 1
ATOM 662 N N . ARG A 1 91 ? -11.460 3.284 -2.802 1.00 98.62 91 ARG A N 1
ATOM 663 C CA . ARG A 1 91 ? -10.960 4.224 -3.819 1.00 98.62 91 ARG A CA 1
ATOM 664 C C . ARG A 1 91 ? -9.660 3.727 -4.462 1.00 98.62 91 ARG A C 1
ATOM 666 O O . ARG A 1 91 ? -9.555 3.751 -5.679 1.00 98.62 91 ARG A O 1
ATOM 673 N N . LEU A 1 92 ? -8.705 3.241 -3.662 1.00 98.56 92 LEU A N 1
ATOM 674 C CA . LEU A 1 92 ? -7.446 2.678 -4.166 1.00 98.56 92 LEU A CA 1
ATOM 675 C C . LEU A 1 92 ? -7.686 1.438 -5.030 1.00 98.56 92 LEU A C 1
ATOM 677 O O . LEU A 1 92 ? -7.171 1.371 -6.136 1.00 98.56 92 LEU A O 1
ATOM 681 N N . ILE A 1 93 ? -8.458 0.461 -4.548 1.00 98.81 93 ILE A N 1
ATOM 682 C CA . ILE A 1 93 ? -8.720 -0.784 -5.287 1.00 98.81 93 ILE A CA 1
ATOM 683 C C . ILE A 1 93 ? -9.426 -0.479 -6.610 1.00 98.81 93 ILE A C 1
ATOM 685 O O . ILE A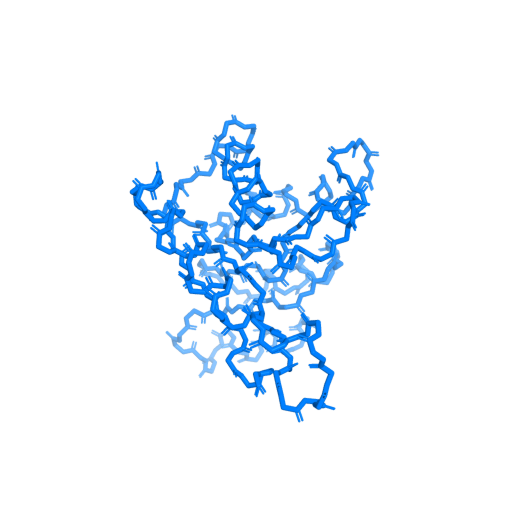 1 93 ? -9.011 -0.990 -7.648 1.00 98.81 93 ILE A O 1
ATOM 689 N N . ASP A 1 94 ? -10.467 0.353 -6.575 1.00 98.69 94 ASP A N 1
ATOM 690 C CA . ASP A 1 94 ? -11.259 0.680 -7.758 1.00 98.69 94 ASP A CA 1
ATOM 691 C C . ASP A 1 94 ? -10.401 1.411 -8.814 1.00 98.69 94 ASP A C 1
ATOM 693 O O . ASP A 1 94 ? -10.509 1.094 -9.999 1.00 98.69 94 ASP A O 1
ATOM 697 N N . ASP A 1 95 ? -9.503 2.321 -8.407 1.00 98.62 95 ASP A N 1
ATOM 698 C CA . ASP A 1 95 ? -8.590 3.020 -9.328 1.00 98.62 95 ASP A CA 1
ATOM 699 C C . ASP A 1 95 ? -7.479 2.104 -9.870 1.00 98.62 95 ASP A C 1
ATOM 701 O O . ASP A 1 95 ? -7.241 2.053 -11.077 1.00 98.62 95 ASP A O 1
ATOM 705 N N . LEU A 1 96 ? -6.845 1.301 -9.010 1.00 98.62 96 LEU A N 1
ATOM 706 C CA . LEU A 1 96 ? -5.797 0.356 -9.415 1.00 98.62 96 LEU A CA 1
ATOM 707 C C . LEU A 1 96 ? -6.318 -0.674 -10.430 1.00 98.62 96 LEU A C 1
ATOM 709 O O . LEU A 1 96 ? -5.625 -1.004 -11.392 1.00 98.62 96 LEU A O 1
ATOM 713 N N . VAL A 1 97 ? -7.547 -1.163 -10.249 1.00 98.50 97 VAL A N 1
ATOM 714 C CA . VAL A 1 97 ? -8.182 -2.094 -11.193 1.00 98.50 97 VAL A CA 1
ATOM 715 C C . VAL A 1 97 ? -8.685 -1.359 -12.438 1.00 98.50 97 VAL A C 1
ATOM 717 O O . VAL A 1 97 ? -8.458 -1.816 -13.556 1.00 98.50 97 VAL A O 1
ATOM 720 N N . GLY A 1 98 ? -9.379 -0.232 -12.267 1.00 98.38 98 GLY A N 1
ATOM 721 C CA . GLY A 1 98 ? -10.061 0.467 -13.356 1.00 98.38 98 GLY A CA 1
ATOM 722 C C . GLY A 1 98 ? -9.133 1.297 -14.241 1.00 98.38 98 GLY A C 1
ATOM 723 O O . GLY A 1 98 ? -9.148 1.139 -15.460 1.00 98.38 98 GLY A O 1
ATOM 724 N N . ALA A 1 99 ? -8.339 2.182 -13.638 1.00 97.38 99 ALA A N 1
ATOM 725 C CA . ALA A 1 99 ? -7.460 3.107 -14.350 1.00 97.38 99 ALA A CA 1
ATOM 726 C C . ALA A 1 99 ? -6.115 2.467 -14.722 1.00 97.38 99 ALA A C 1
ATOM 728 O O . ALA A 1 99 ? -5.604 2.712 -15.815 1.00 97.38 99 ALA A O 1
ATOM 729 N N . TRP A 1 100 ? -5.566 1.619 -13.847 1.00 98.12 100 TRP A N 1
ATOM 730 C CA . TRP A 1 100 ? -4.242 1.010 -14.039 1.00 98.12 100 TRP A CA 1
ATOM 731 C C . TRP A 1 100 ? -4.270 -0.446 -14.505 1.00 98.12 100 TRP A C 1
ATOM 733 O O . TRP A 1 100 ? -3.218 -1.010 -14.803 1.00 98.12 100 TRP A O 1
ATOM 743 N N . GLY A 1 101 ? -5.455 -1.054 -14.606 1.00 98.06 101 GLY A N 1
ATOM 744 C CA . GLY A 1 101 ? -5.625 -2.398 -15.161 1.00 98.06 101 GLY A CA 1
ATOM 745 C C . GLY A 1 101 ? -4.975 -3.511 -14.335 1.00 98.06 101 GLY A C 1
ATOM 746 O O . GLY A 1 101 ? -4.649 -4.560 -14.891 1.00 98.06 101 GLY A O 1
ATOM 747 N N . MET A 1 102 ? -4.746 -3.297 -13.036 1.00 98.06 102 MET A N 1
ATOM 748 C CA . MET A 1 102 ? -4.153 -4.310 -12.162 1.00 98.06 102 MET A CA 1
ATOM 749 C C . MET A 1 102 ? -5.123 -5.461 -11.880 1.00 98.06 102 MET A C 1
ATOM 751 O O . MET A 1 102 ? -6.334 -5.266 -11.755 1.00 98.06 102 MET A O 1
ATOM 755 N N . ASP A 1 103 ? -4.577 -6.666 -11.696 1.00 97.94 103 ASP A N 1
ATOM 756 C CA . ASP A 1 103 ? -5.340 -7.782 -11.139 1.00 97.94 103 ASP A CA 1
ATOM 757 C C . ASP A 1 103 ? -5.599 -7.547 -9.645 1.00 97.94 103 ASP A C 1
ATOM 759 O O . ASP A 1 103 ? -4.707 -7.149 -8.891 1.00 97.94 103 ASP A O 1
ATOM 763 N N . ILE A 1 104 ? -6.819 -7.832 -9.189 1.00 98.12 104 ILE A N 1
ATOM 764 C CA . ILE A 1 104 ? -7.212 -7.623 -7.789 1.00 98.12 104 ILE A CA 1
ATOM 765 C C . ILE A 1 104 ? -6.349 -8.427 -6.801 1.00 98.12 104 ILE A C 1
ATOM 767 O O . ILE A 1 104 ? -6.156 -8.008 -5.660 1.00 98.12 104 ILE A O 1
ATOM 771 N N . GLY A 1 105 ? -5.816 -9.576 -7.228 1.00 97.69 105 GLY A N 1
ATOM 772 C CA . GLY A 1 105 ? -4.934 -10.429 -6.441 1.00 97.69 105 GLY A CA 1
ATOM 773 C C . GLY A 1 105 ? -3.521 -9.872 -6.259 1.00 97.69 105 GLY A C 1
ATOM 774 O O . GLY A 1 105 ? -2.839 -10.295 -5.323 1.00 97.69 105 GLY A O 1
ATOM 775 N N . ASP A 1 106 ? -3.114 -8.911 -7.094 1.00 97.69 106 ASP A N 1
ATOM 776 C CA . ASP A 1 106 ? -1.820 -8.220 -7.020 1.00 97.69 106 ASP A CA 1
ATOM 777 C C . ASP A 1 106 ? -1.854 -7.004 -6.062 1.00 97.69 106 ASP A C 1
ATOM 779 O O . ASP A 1 106 ? -0.824 -6.366 -5.823 1.00 97.69 106 ASP A O 1
ATOM 783 N N . ILE A 1 107 ? -3.015 -6.698 -5.465 1.00 98.62 107 ILE A N 1
ATOM 784 C CA . ILE A 1 107 ? -3.213 -5.583 -4.529 1.00 98.62 107 ILE A CA 1
ATOM 785 C C . ILE A 1 107 ? -3.206 -6.097 -3.080 1.00 98.62 107 ILE A C 1
ATOM 787 O O . ILE A 1 107 ? -4.054 -6.898 -2.670 1.00 98.62 107 ILE A O 1
ATOM 791 N N . LEU A 1 108 ? -2.261 -5.601 -2.277 1.00 98.62 108 LEU A N 1
ATOM 792 C CA . LEU A 1 108 ? -2.157 -5.847 -0.841 1.00 98.62 108 LEU A CA 1
ATOM 793 C C . LEU A 1 108 ? -2.586 -4.589 -0.080 1.00 98.62 108 LEU A C 1
ATOM 795 O O . LEU A 1 108 ? -1.825 -3.636 0.029 1.00 98.62 108 LEU A O 1
ATOM 799 N N . VAL A 1 109 ? -3.786 -4.575 0.492 1.00 98.81 109 VAL A N 1
ATOM 800 C CA . VAL A 1 109 ? -4.232 -3.428 1.294 1.00 98.81 109 VAL A CA 1
ATOM 801 C C . VAL A 1 109 ? -3.590 -3.461 2.677 1.00 98.81 109 VAL A C 1
ATOM 803 O O . VAL A 1 109 ? -3.748 -4.438 3.416 1.00 98.81 109 VAL A O 1
ATOM 806 N N . ASP A 1 110 ? -2.923 -2.375 3.051 1.00 98.75 110 ASP A N 1
ATOM 807 C CA . ASP A 1 110 ? -2.481 -2.131 4.420 1.00 98.75 110 ASP A CA 1
ATOM 808 C C . ASP A 1 110 ? -3.446 -1.151 5.091 1.00 98.75 110 ASP A C 1
ATOM 810 O O . ASP A 1 110 ? -3.516 0.035 4.761 1.00 98.75 110 ASP A O 1
ATOM 814 N N . CYS A 1 111 ? -4.215 -1.677 6.044 1.00 98.56 111 CYS A N 1
ATOM 815 C CA . CYS A 1 111 ? -5.189 -0.912 6.818 1.00 98.56 111 CYS A CA 1
ATOM 816 C C . CYS A 1 111 ? -4.554 -0.128 7.973 1.00 98.56 111 CYS A C 1
ATOM 818 O O . CYS A 1 111 ? -5.287 0.321 8.846 1.00 98.56 111 CYS A O 1
ATOM 820 N N . LEU A 1 112 ? -3.231 0.043 7.983 1.00 98.19 112 LEU A N 1
ATOM 821 C CA . LEU A 1 112 ? -2.405 0.735 8.967 1.00 98.19 112 LEU A CA 1
ATOM 8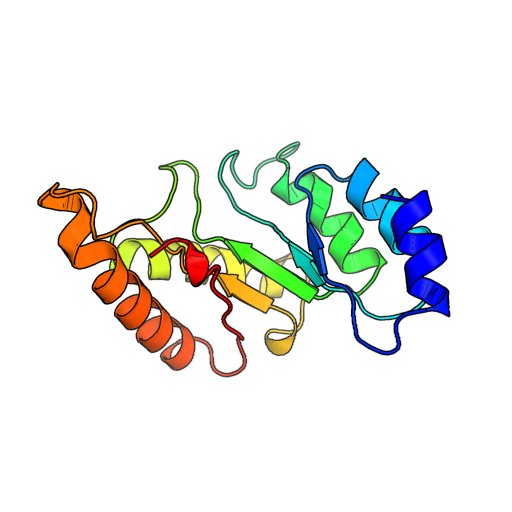22 C C . LEU A 1 112 ? -2.455 0.122 10.369 1.00 98.19 112 LEU A C 1
ATOM 824 O O . LEU A 1 112 ? -3.508 -0.204 10.915 1.00 98.19 112 LEU A O 1
ATOM 828 N N . THR A 1 113 ? -1.286 0.014 10.989 1.00 97.19 113 THR A N 1
ATOM 829 C CA . THR A 1 113 ? -1.141 -0.411 12.385 1.00 97.19 113 THR A CA 1
ATOM 830 C C . THR A 1 113 ? -0.607 0.758 13.201 1.00 97.19 113 THR A C 1
ATOM 832 O O . THR A 1 113 ? 0.416 1.339 12.834 1.00 97.19 113 THR A O 1
ATOM 835 N N . PHE A 1 114 ? -1.297 1.092 14.293 1.00 96.56 114 PHE A N 1
ATOM 836 C CA . PHE A 1 114 ? -0.939 2.190 15.192 1.00 96.56 114 PHE A CA 1
ATOM 837 C C . PHE A 1 114 ? -0.637 1.680 16.602 1.00 96.56 114 PHE A C 1
ATOM 839 O O . PHE A 1 114 ? -1.278 0.714 17.022 1.00 96.56 114 PHE A O 1
ATOM 846 N N . PRO A 1 115 ? 0.257 2.356 17.348 1.00 96.25 115 PRO A N 1
ATOM 847 C CA . PRO A 1 115 ? 0.523 2.020 18.740 1.00 96.25 115 PRO A CA 1
ATOM 848 C C . PRO A 1 115 ? -0.711 2.230 19.624 1.00 96.25 115 PRO A C 1
ATOM 850 O O . PRO A 1 115 ? -1.198 3.357 19.757 1.00 96.25 115 PRO A O 1
ATOM 853 N N . ILE A 1 116 ? -1.175 1.177 20.300 1.00 95.81 116 ILE A N 1
ATOM 854 C CA . ILE A 1 116 ? -2.355 1.245 21.188 1.00 95.81 116 ILE A CA 1
ATOM 855 C C . ILE A 1 116 ? -1.990 1.299 22.680 1.00 95.81 116 ILE A C 1
ATOM 857 O O . ILE A 1 116 ? -2.837 1.573 23.532 1.00 95.81 116 ILE A O 1
ATOM 861 N N . ALA A 1 117 ? -0.716 1.073 23.012 1.00 93.44 117 ALA A N 1
ATOM 862 C CA . ALA A 1 117 ? -0.199 1.065 24.384 1.00 93.44 117 ALA A CA 1
ATOM 863 C C . ALA A 1 117 ? 0.309 2.439 24.878 1.00 93.44 117 ALA A C 1
ATOM 865 O O . ALA A 1 117 ? 0.993 2.523 25.895 1.00 93.44 117 ALA A O 1
ATOM 866 N N . THR A 1 118 ? -0.027 3.533 24.185 1.00 91.44 118 THR A N 1
ATOM 867 C CA . THR A 1 118 ? 0.467 4.895 24.494 1.00 91.44 118 THR A CA 1
ATOM 868 C C . THR A 1 118 ? -0.205 5.551 25.705 1.00 91.44 118 THR A C 1
ATOM 870 O O . THR A 1 118 ? 0.254 6.584 26.185 1.00 91.44 118 THR A O 1
ATOM 873 N N . GLY A 1 119 ? -1.310 4.980 26.196 1.00 90.31 119 GLY A N 1
ATOM 874 C CA . GLY A 1 119 ? -2.115 5.540 27.286 1.00 90.31 119 GLY A CA 1
ATOM 875 C C . GLY A 1 119 ? -3.157 6.579 26.847 1.00 90.31 119 GLY A C 1
ATOM 876 O O . GLY A 1 119 ? -4.004 6.948 27.660 1.00 90.31 119 GLY A O 1
ATOM 877 N N . GLN A 1 120 ? -3.150 6.997 25.578 1.00 91.50 120 GLN A N 1
ATOM 878 C CA . GLN A 1 120 ? -4.135 7.917 24.994 1.00 91.50 120 GLN A CA 1
ATOM 879 C C . GLN A 1 120 ? -5.456 7.186 24.728 1.00 91.50 120 GLN A C 1
ATOM 881 O O . GLN A 1 120 ? -5.447 6.023 24.333 1.00 91.50 120 GLN A O 1
ATOM 886 N N . GLN A 1 121 ? -6.603 7.825 24.973 1.00 90.31 121 GLN A N 1
ATOM 887 C CA . GLN A 1 121 ? -7.914 7.183 24.776 1.00 90.31 121 GLN A CA 1
ATOM 888 C C . GLN A 1 121 ? -8.252 7.039 2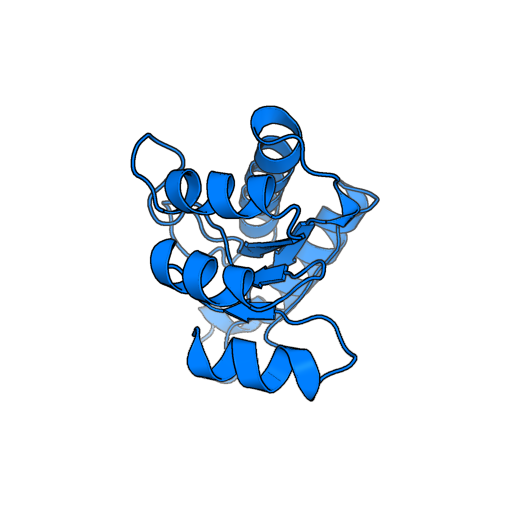3.292 1.00 90.31 121 GLN A C 1
ATOM 890 O O . GLN A 1 121 ? -8.870 6.058 22.882 1.00 90.31 121 GLN A O 1
ATOM 895 N N . GLU A 1 122 ? -7.799 8.000 22.499 1.00 88.25 122 GLU A N 1
ATOM 896 C CA . GLU A 1 122 ? -8.066 8.156 21.077 1.00 88.25 122 GLU A CA 1
ATOM 897 C C . GLU A 1 122 ? -7.494 6.990 20.258 1.00 88.25 122 GLU A C 1
ATOM 899 O O . GLU A 1 122 ? -8.111 6.572 19.285 1.00 88.25 122 GLU A O 1
ATOM 904 N N . THR A 1 123 ? -6.367 6.415 20.688 1.00 92.38 123 THR A N 1
ATOM 905 C CA . THR A 1 123 ? -5.661 5.334 19.976 1.00 92.38 123 THR A CA 1
ATOM 906 C C . THR A 1 123 ? -6.059 3.933 20.439 1.00 92.38 123 THR A C 1
ATOM 908 O O . THR A 1 123 ? -5.780 2.950 19.757 1.00 92.38 123 THR A O 1
ATOM 911 N N . ARG A 1 124 ? -6.777 3.792 21.567 1.00 93.75 124 ARG A N 1
ATOM 912 C CA . ARG A 1 124 ? -7.134 2.472 22.140 1.00 93.75 124 ARG A CA 1
ATOM 913 C C . ARG A 1 124 ? -7.915 1.577 21.188 1.00 93.75 124 ARG A C 1
ATOM 915 O O . ARG A 1 124 ? -7.894 0.357 21.338 1.00 93.75 124 ARG A O 1
ATOM 922 N N . ARG A 1 125 ? -8.663 2.181 20.265 1.00 95.88 125 ARG A N 1
ATOM 923 C CA . ARG A 1 125 ? -9.502 1.458 19.311 1.00 95.88 125 ARG A CA 1
ATOM 924 C C . ARG A 1 125 ? -8.808 1.181 17.986 1.00 95.88 125 ARG A C 1
ATOM 926 O O . ARG A 1 125 ? -9.327 0.352 17.250 1.00 95.88 125 ARG A O 1
ATOM 933 N N . ASP A 1 126 ? -7.653 1.778 17.699 1.00 96.94 126 ASP A N 1
ATOM 934 C CA . ASP A 1 126 ? -7.034 1.717 16.368 1.00 96.94 126 ASP A CA 1
ATOM 935 C C . ASP A 1 126 ? -6.829 0.275 15.876 1.00 96.94 126 ASP A C 1
ATOM 937 O O . ASP A 1 126 ? -7.171 -0.046 14.739 1.00 96.94 126 ASP A O 1
ATOM 941 N N . GLY A 1 127 ? -6.378 -0.635 16.749 1.00 97.44 127 GLY A N 1
ATOM 942 C CA . GLY A 1 127 ? -6.240 -2.055 16.404 1.00 97.44 127 GLY A CA 1
ATOM 943 C C . GLY A 1 127 ? -7.571 -2.733 16.042 1.00 97.44 127 GLY A C 1
ATOM 944 O O . GLY A 1 127 ? -7.639 -3.509 15.089 1.00 97.44 127 GLY A O 1
ATOM 945 N N . LEU A 1 128 ? -8.651 -2.407 16.760 1.00 97.88 128 LEU A N 1
ATOM 946 C CA . LEU A 1 128 ? -9.995 -2.911 16.462 1.00 97.88 128 LEU A CA 1
ATOM 947 C C . LEU A 1 128 ? -10.524 -2.330 15.144 1.00 97.88 128 LEU A C 1
ATOM 949 O O . LEU A 1 128 ? -11.099 -3.061 14.339 1.00 97.88 128 LEU A O 1
ATOM 953 N N . GLU A 1 129 ? -10.306 -1.037 14.907 1.00 98.50 129 GLU A N 1
ATOM 954 C CA . GLU A 1 129 ? -10.698 -0.366 13.667 1.00 98.50 129 GLU A CA 1
ATOM 955 C C . GLU A 1 129 ? -9.971 -0.968 12.450 1.00 98.50 129 GLU A C 1
ATOM 957 O O . GLU A 1 129 ? -10.596 -1.209 11.416 1.00 98.50 129 GLU A O 1
ATOM 962 N N . THR A 1 130 ? -8.687 -1.316 12.583 1.00 98.56 130 THR A N 1
ATOM 963 C CA . THR A 1 130 ? -7.913 -2.020 11.546 1.00 98.56 130 THR A CA 1
ATOM 964 C C . THR A 1 130 ? -8.465 -3.418 11.250 1.00 98.56 130 THR A C 1
ATOM 966 O O . THR A 1 130 ? -8.671 -3.757 10.083 1.00 98.56 130 THR A O 1
ATOM 969 N N . ILE A 1 131 ? -8.775 -4.225 12.272 1.00 98.38 131 ILE A N 1
ATOM 970 C CA . ILE A 1 131 ? -9.348 -5.572 12.077 1.00 98.38 131 ILE A CA 1
ATOM 971 C C . ILE A 1 131 ? -10.731 -5.495 11.412 1.00 98.38 131 ILE A C 1
ATOM 973 O O . ILE A 1 131 ? -11.017 -6.248 10.475 1.00 98.38 131 ILE A O 1
ATOM 977 N N . ASN A 1 132 ? -11.580 -4.564 11.857 1.00 98.75 132 ASN A N 1
ATOM 978 C CA . ASN A 1 132 ? -12.912 -4.357 11.288 1.00 98.75 132 ASN A CA 1
ATOM 979 C C . ASN A 1 132 ? -12.842 -3.909 9.820 1.00 98.75 132 ASN A C 1
ATOM 981 O O . ASN A 1 132 ? -13.595 -4.423 8.989 1.00 98.75 132 ASN A O 1
ATOM 985 N N . ALA A 1 133 ? -11.915 -3.005 9.485 1.00 98.81 133 ALA A N 1
ATOM 986 C CA . ALA A 1 133 ? -11.684 -2.580 8.107 1.00 98.81 133 ALA A CA 1
ATOM 987 C C . ALA A 1 133 ? -11.256 -3.749 7.215 1.00 98.81 133 ALA A C 1
ATOM 989 O O . ALA A 1 133 ? -11.846 -3.949 6.155 1.00 98.81 133 ALA A O 1
ATOM 990 N N . ILE A 1 134 ? -10.297 -4.569 7.663 1.00 98.75 134 ILE A N 1
ATOM 991 C CA . ILE A 1 134 ? -9.833 -5.755 6.924 1.00 98.75 134 ILE A CA 1
ATOM 992 C C . ILE A 1 134 ? -11.002 -6.696 6.609 1.00 98.75 134 ILE A C 1
ATOM 994 O O . ILE A 1 134 ? -11.143 -7.147 5.470 1.00 98.75 134 ILE A O 1
ATOM 998 N N . ALA A 1 135 ? -11.861 -6.978 7.593 1.00 98.69 135 ALA A N 1
ATOM 999 C CA . ALA A 1 135 ? -13.025 -7.840 7.398 1.00 98.69 135 ALA A CA 1
ATOM 1000 C C . ALA A 1 135 ? -14.009 -7.257 6.367 1.00 98.69 135 ALA A C 1
ATOM 1002 O O . ALA A 1 1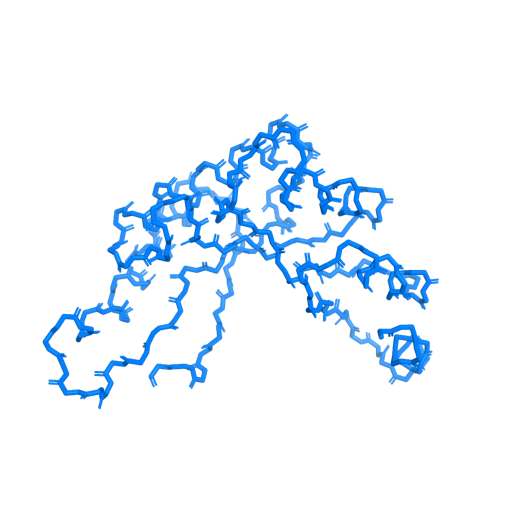35 ? -14.480 -7.975 5.480 1.00 98.69 135 ALA A O 1
ATOM 1003 N N . ALA A 1 136 ? -14.293 -5.954 6.450 1.00 98.75 136 ALA A N 1
ATOM 1004 C CA . ALA A 1 136 ? -15.185 -5.266 5.521 1.00 98.75 136 ALA A CA 1
ATOM 1005 C C . ALA A 1 136 ? -14.620 -5.220 4.090 1.00 98.75 136 ALA A C 1
ATOM 1007 O O . ALA A 1 136 ? -15.343 -5.520 3.137 1.00 98.75 136 ALA A O 1
ATOM 1008 N N . ILE A 1 137 ? -13.328 -4.918 3.937 1.00 98.75 137 ILE A N 1
ATOM 1009 C CA . ILE A 1 137 ? -12.636 -4.863 2.642 1.00 98.75 137 ILE A CA 1
ATOM 1010 C C . ILE A 1 137 ? -12.638 -6.237 1.981 1.00 98.75 137 ILE A C 1
ATOM 1012 O O . ILE A 1 137 ? -13.061 -6.355 0.835 1.00 98.75 137 ILE A O 1
ATOM 1016 N N . LYS A 1 138 ? -12.267 -7.299 2.708 1.00 98.50 138 LYS A N 1
ATOM 1017 C CA . LYS A 1 138 ? -12.271 -8.665 2.161 1.00 98.50 138 LYS A CA 1
ATOM 1018 C C . LYS A 1 138 ? -13.656 -9.150 1.748 1.00 98.50 138 LYS A C 1
ATOM 1020 O O . LYS A 1 138 ? -13.772 -9.916 0.796 1.00 98.50 138 LYS A O 1
ATOM 1025 N N . LYS A 1 139 ? -14.705 -8.714 2.451 1.00 98.56 139 LYS A N 1
ATOM 1026 C CA . LYS A 1 139 ? -16.092 -9.010 2.071 1.00 98.56 139 LYS A CA 1
ATOM 1027 C C . LYS A 1 139 ? -16.495 -8.279 0.788 1.00 98.56 139 LYS A C 1
ATOM 1029 O O . LYS A 1 139 ? -17.207 -8.854 -0.028 1.00 98.56 139 LYS A O 1
ATOM 1034 N N . ARG A 1 140 ? -16.077 -7.020 0.634 1.00 98.44 140 ARG A N 1
ATOM 1035 C CA . ARG A 1 140 ? -16.432 -6.168 -0.509 1.00 98.44 140 ARG A CA 1
ATOM 1036 C C . ARG A 1 140 ? -15.636 -6.501 -1.773 1.00 98.44 140 ARG A C 1
ATOM 1038 O O . ARG A 1 140 ? -16.200 -6.443 -2.858 1.00 98.44 140 ARG A O 1
ATOM 1045 N N . TYR A 1 141 ? -14.374 -6.889 -1.620 1.00 98.44 141 TYR A N 1
ATOM 1046 C CA . TYR A 1 141 ? -13.431 -7.138 -2.709 1.00 98.44 141 TYR A CA 1
ATOM 1047 C C . TYR A 1 141 ? -12.844 -8.557 -2.620 1.00 98.44 141 TYR A C 1
ATOM 1049 O O . TYR A 1 141 ? -11.700 -8.733 -2.189 1.00 98.44 141 TYR A O 1
ATOM 1057 N N . PRO A 1 142 ? -13.611 -9.601 -2.997 1.00 96.69 142 PRO A N 1
ATOM 1058 C CA . PRO A 1 142 ? -13.102 -10.968 -3.012 1.00 96.69 142 PRO A CA 1
ATOM 1059 C C . PRO A 1 142 ? -11.895 -11.087 -3.952 1.00 96.69 142 PRO A C 1
ATOM 1061 O O . PRO A 1 142 ? -12.008 -10.827 -5.143 1.00 96.69 142 PRO A O 1
ATOM 1064 N N . GLY A 1 143 ? -10.741 -11.484 -3.414 1.00 96.94 143 GLY A N 1
ATOM 1065 C CA . GLY A 1 143 ? -9.490 -11.633 -4.170 1.00 96.94 143 GLY A CA 1
ATOM 1066 C C . GLY A 1 143 ? -8.378 -10.698 -3.701 1.00 96.94 143 GLY A C 1
ATOM 1067 O O . GLY A 1 143 ? -7.211 -11.087 -3.768 1.00 96.94 143 GLY A O 1
ATOM 1068 N N . VAL A 1 144 ? -8.733 -9.547 -3.117 1.00 98.00 144 VAL A N 1
ATOM 1069 C CA . VAL A 1 144 ? -7.746 -8.616 -2.561 1.00 98.00 144 VAL A CA 1
ATOM 1070 C C . VAL A 1 144 ? -6.986 -9.251 -1.396 1.00 98.00 144 VAL A C 1
ATOM 1072 O O . VAL A 1 144 ? -7.532 -10.022 -0.589 1.00 98.00 144 VAL A O 1
ATOM 1075 N N . ARG A 1 145 ? -5.700 -8.929 -1.289 1.00 98.00 145 ARG A N 1
ATOM 1076 C CA . ARG A 1 145 ? -4.841 -9.356 -0.185 1.00 98.00 145 ARG A CA 1
ATOM 1077 C C . ARG A 1 145 ? -4.725 -8.238 0.845 1.00 98.00 145 ARG A C 1
ATOM 1079 O O . ARG A 1 145 ? -5.094 -7.097 0.599 1.00 98.00 145 ARG A O 1
ATOM 1086 N N . THR A 1 146 ? -4.243 -8.579 2.034 1.00 98.06 146 THR A N 1
ATOM 1087 C CA . THR A 1 146 ? -4.042 -7.615 3.123 1.00 98.06 146 THR A CA 1
ATOM 1088 C C . THR A 1 146 ? -2.703 -7.867 3.790 1.00 98.06 146 THR A C 1
ATOM 1090 O O . THR A 1 146 ? -2.340 -9.028 3.984 1.00 98.06 146 THR A O 1
ATOM 1093 N N . THR A 1 147 ? -2.007 -6.803 4.172 1.00 98.00 147 THR A N 1
ATOM 1094 C CA . THR A 1 147 ? -0.736 -6.844 4.907 1.00 98.00 147 THR A CA 1
ATOM 1095 C C . THR A 1 147 ? -0.770 -5.834 6.053 1.00 98.00 147 THR A C 1
ATOM 1097 O O . THR A 1 147 ? -1.604 -4.936 6.033 1.00 98.00 147 THR A O 1
ATOM 1100 N N . LEU A 1 148 ? 0.070 -6.014 7.073 1.00 98.06 148 LEU A N 1
ATOM 1101 C CA . LEU A 1 148 ? 0.212 -5.076 8.189 1.00 98.06 148 LEU A CA 1
ATOM 1102 C C . LEU A 1 148 ? 1.646 -5.094 8.726 1.00 98.06 148 LEU A C 1
ATOM 1104 O O . LEU A 1 148 ? 2.231 -6.162 8.925 1.00 98.06 148 LEU A O 1
ATOM 1108 N N . GLY A 1 149 ? 2.165 -3.918 9.081 1.00 96.06 149 GLY A N 1
ATOM 1109 C CA . GLY A 1 149 ? 3.335 -3.769 9.951 1.00 96.06 149 GLY A CA 1
ATOM 1110 C C . GLY A 1 149 ? 3.010 -4.088 11.415 1.00 96.06 149 GLY A C 1
ATOM 1111 O O . GLY A 1 149 ? 2.858 -3.182 12.231 1.00 96.06 149 GLY A O 1
ATOM 1112 N N . VAL A 1 150 ? 2.893 -5.377 11.756 1.00 95.25 150 VAL A N 1
ATOM 1113 C CA . VAL A 1 150 ? 2.391 -5.849 13.069 1.00 95.25 150 VAL A CA 1
ATOM 1114 C C . VAL A 1 150 ? 3.228 -5.361 14.259 1.00 95.25 150 VAL A C 1
ATOM 1116 O O . VAL A 1 150 ? 2.693 -5.207 15.349 1.00 95.25 150 VAL A O 1
ATOM 1119 N N . SER A 1 151 ? 4.517 -5.068 14.071 1.00 95.25 151 SER A N 1
ATOM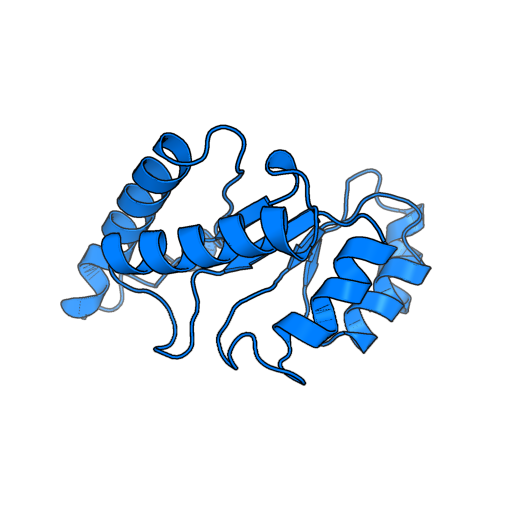 1120 C CA . SER A 1 151 ? 5.388 -4.553 15.138 1.00 95.25 151 SER A CA 1
ATOM 1121 C C . SER A 1 151 ? 4.996 -3.170 15.669 1.00 95.25 151 SER A C 1
ATOM 1123 O O . SER A 1 151 ? 5.522 -2.761 16.698 1.00 95.25 151 SER A O 1
ATOM 1125 N N . ASN A 1 152 ? 4.123 -2.438 14.970 1.00 92.38 152 ASN A N 1
ATOM 1126 C CA . ASN A 1 152 ? 3.744 -1.075 15.345 1.00 92.38 152 ASN A CA 1
ATOM 1127 C C . ASN A 1 152 ? 2.683 -1.001 16.456 1.00 92.38 152 ASN A C 1
ATOM 1129 O O . ASN A 1 152 ? 2.421 0.103 16.929 1.00 92.38 152 ASN A O 1
ATOM 1133 N N . ILE A 1 153 ? 2.029 -2.115 16.807 1.00 91.75 153 ILE A N 1
ATOM 1134 C CA . ILE A 1 153 ? 0.849 -2.129 17.693 1.00 91.75 153 ILE A CA 1
ATOM 1135 C C . ILE A 1 153 ? 1.186 -1.999 19.181 1.00 91.75 153 ILE A C 1
ATOM 1137 O O . ILE A 1 153 ? 2.113 -2.696 19.648 1.00 91.75 153 ILE A O 1
#

Sequence (153 aa):
MSELSARLATACTLPIILDSTEPGVLAAGLEHLPGRCVINSVNFEDGDGPGSRYQRVMPVVVENGAGVVALTIDEEGQARTAEWKVRVASRLIDDLVGAWGMDIGDILVDCLTFPIATGQQETRRDGLETINAIAAIKKRYPGVRTTLGVSNI

Radius of gyration: 15.88 Å; chains: 1; bounding box: 40×32×44 Å